Protein AF-A0A5C8L4W0-F1 (afdb_monomer_lite)

Secondary structure (DSSP, 8-state):
-PPPHHHHHHHHHHHHHHHHHTTB--TTHHHHHHTS-S-HHHHHHHHHHHHTPPBPTT--

Foldseek 3Di:
DDDALVVLLVVVVVLLVVCVVVQFDSPCLNVVSVPFDSDPVSSVVSVVVSVVTHGDPPDD

Structure (mmCIF, N/CA/C/O backbone):
data_AF-A0A5C8L4W0-F1
#
_entry.id   AF-A0A5C8L4W0-F1
#
loop_
_atom_site.group_PDB
_atom_site.id
_atom_site.type_symbol
_atom_site.label_atom_id
_atom_site.label_alt_id
_atom_site.label_comp_id
_atom_site.label_asym_id
_atom_site.label_entity_id
_atom_site.label_seq_id
_atom_site.pdbx_PDB_ins_code
_atom_site.Cartn_x
_atom_site.Cartn_y
_atom_site.Cartn_z
_atom_site.occupancy
_atom_site.B_iso_or_equiv
_atom_site.auth_seq_id
_atom_site.auth_comp_id
_atom_site.auth_asym_id
_atom_site.auth_atom_id
_atom_site.pdbx_PDB_model_num
ATOM 1 N N . MET A 1 1 ? -4.172 -5.244 21.205 1.00 80.50 1 MET A N 1
ATOM 2 C CA . MET A 1 1 ? -5.055 -4.313 20.467 1.00 80.50 1 MET A CA 1
ATOM 3 C C . MET A 1 1 ? -4.603 -4.272 19.021 1.00 80.50 1 MET A C 1
ATOM 5 O O . MET A 1 1 ? -3.408 -4.415 18.791 1.00 80.50 1 MET A O 1
ATOM 9 N N . LEU A 1 2 ? -5.525 -4.116 18.070 1.00 87.19 2 LEU A N 1
ATOM 10 C CA . LEU A 1 2 ? -5.159 -3.939 16.664 1.00 87.19 2 LEU A CA 1
ATOM 11 C C . LEU A 1 2 ? -4.686 -2.495 16.413 1.00 87.19 2 LEU A C 1
ATOM 13 O O . LEU A 1 2 ? -5.182 -1.581 17.079 1.00 87.19 2 LEU A O 1
ATOM 17 N N . PRO A 1 3 ? -3.752 -2.263 15.472 1.00 93.88 3 PRO A N 1
ATOM 18 C CA . PRO A 1 3 ? -3.393 -0.914 15.041 1.00 93.88 3 PRO A CA 1
ATOM 19 C C . PRO A 1 3 ? -4.603 -0.176 14.458 1.00 93.88 3 PRO A C 1
ATOM 21 O O . PRO A 1 3 ? -5.514 -0.805 13.916 1.00 93.88 3 PRO A O 1
ATOM 24 N N . SER A 1 4 ? -4.610 1.157 14.520 1.00 97.31 4 SER A N 1
ATOM 25 C CA . SER A 1 4 ? -5.685 1.946 13.911 1.00 97.31 4 SER A CA 1
ATOM 26 C C . SER A 1 4 ? -5.676 1.825 12.383 1.00 97.31 4 SER A C 1
ATOM 28 O O . SER A 1 4 ? -4.622 1.695 11.758 1.00 97.31 4 SER A O 1
ATOM 30 N N . LEU A 1 5 ? -6.852 1.927 11.762 1.00 96.81 5 LEU A N 1
ATOM 31 C CA . LEU A 1 5 ? -6.984 1.887 10.302 1.00 96.81 5 LEU A CA 1
ATOM 32 C C . LEU A 1 5 ? -6.171 3.000 9.622 1.00 96.81 5 LEU A C 1
ATOM 34 O O . LEU A 1 5 ? -5.516 2.757 8.613 1.00 96.81 5 LEU A O 1
ATOM 38 N N . THR A 1 6 ? -6.129 4.197 10.208 1.00 97.00 6 THR A N 1
ATOM 39 C CA . THR A 1 6 ? -5.294 5.302 9.712 1.00 97.00 6 THR A CA 1
ATOM 40 C C . THR A 1 6 ? -3.806 4.964 9.753 1.00 97.00 6 THR A C 1
ATOM 42 O O . THR A 1 6 ? -3.073 5.307 8.827 1.00 97.00 6 THR A O 1
ATOM 45 N N . PHE A 1 7 ? -3.343 4.282 10.807 1.00 97.44 7 PHE A N 1
ATOM 46 C CA . PHE A 1 7 ? -1.956 3.834 10.883 1.00 97.44 7 PHE A CA 1
ATOM 47 C C . PHE A 1 7 ? -1.649 2.820 9.776 1.00 97.44 7 PHE A C 1
ATOM 49 O O . PHE A 1 7 ? -0.655 2.980 9.075 1.00 97.44 7 PHE A O 1
ATOM 56 N N . ILE A 1 8 ? -2.523 1.831 9.569 1.00 97.62 8 ILE A N 1
ATOM 57 C CA . ILE A 1 8 ? -2.339 0.803 8.533 1.00 97.62 8 ILE A CA 1
ATOM 58 C C . ILE A 1 8 ? -2.326 1.422 7.134 1.00 97.62 8 ILE A C 1
ATOM 60 O O . ILE A 1 8 ? -1.439 1.102 6.346 1.00 97.62 8 ILE A O 1
ATOM 64 N N . LYS A 1 9 ? -3.241 2.353 6.841 1.00 97.81 9 LYS A N 1
ATOM 65 C CA . LYS A 1 9 ? -3.269 3.060 5.554 1.00 97.81 9 LYS A CA 1
ATOM 66 C C . LYS A 1 9 ? -1.937 3.766 5.266 1.00 97.81 9 LYS A C 1
ATOM 68 O O . LYS A 1 9 ? -1.357 3.548 4.208 1.00 97.81 9 LYS A O 1
ATOM 73 N N . ARG A 1 10 ? -1.378 4.485 6.249 1.00 97.88 10 ARG A N 1
ATOM 74 C CA . ARG A 1 10 ? -0.048 5.119 6.130 1.00 97.88 10 ARG A CA 1
ATOM 75 C C . ARG A 1 10 ? 1.083 4.111 5.905 1.00 97.88 10 ARG A C 1
ATOM 77 O O . ARG A 1 10 ? 2.022 4.399 5.171 1.00 97.88 10 ARG A O 1
ATOM 84 N N . GLN A 1 11 ? 1.015 2.928 6.521 1.00 97.81 11 GLN A N 1
ATOM 85 C CA . GLN A 1 11 ? 1.999 1.872 6.254 1.00 97.81 11 GLN A CA 1
ATOM 86 C C . GLN A 1 11 ? 1.895 1.355 4.810 1.00 97.81 11 GLN A C 1
ATOM 88 O O . GLN A 1 11 ? 2.919 1.160 4.161 1.00 97.81 11 GLN A O 1
ATOM 93 N N . LEU A 1 12 ? 0.679 1.181 4.281 1.00 98.00 12 LEU A N 1
ATOM 94 C CA . LEU A 1 12 ? 0.458 0.767 2.889 1.00 98.00 12 LEU A CA 1
ATOM 95 C C . LEU A 1 12 ? 0.958 1.819 1.885 1.00 98.00 12 LEU A C 1
ATOM 97 O O . LEU A 1 12 ? 1.571 1.450 0.883 1.00 98.00 12 LEU A O 1
ATOM 101 N N . GLU A 1 13 ? 0.776 3.111 2.177 1.00 97.81 13 GLU A N 1
ATOM 102 C CA . GLU A 1 13 ? 1.371 4.214 1.403 1.00 97.81 13 GLU A CA 1
ATOM 103 C C . GLU A 1 13 ? 2.906 4.119 1.381 1.00 97.81 13 GLU A C 1
ATOM 105 O O . GLU A 1 13 ? 3.520 4.185 0.314 1.00 97.81 13 GLU A O 1
ATOM 110 N N . GLY A 1 14 ? 3.535 3.888 2.539 1.00 97.94 14 GLY A N 1
ATOM 111 C CA . GLY A 1 14 ? 4.987 3.711 2.639 1.00 97.94 14 GLY A CA 1
ATOM 112 C C . GLY A 1 14 ? 5.502 2.492 1.865 1.00 97.94 14 GLY A C 1
ATOM 113 O O . GLY A 1 14 ? 6.512 2.574 1.168 1.00 97.94 14 GLY A O 1
ATOM 114 N N . ILE A 1 15 ? 4.784 1.366 1.918 1.00 97.75 15 ILE A N 1
ATOM 115 C CA . ILE A 1 15 ? 5.124 0.164 1.140 1.00 97.75 15 ILE A CA 1
ATOM 116 C C . ILE A 1 15 ? 5.045 0.444 -0.365 1.00 97.75 15 ILE A C 1
ATOM 118 O O . ILE A 1 15 ? 5.912 -0.010 -1.114 1.00 97.75 15 ILE A O 1
ATOM 122 N N . LEU A 1 16 ? 4.038 1.194 -0.819 1.00 97.69 16 LEU A N 1
ATOM 123 C CA . LEU A 1 16 ? 3.921 1.595 -2.222 1.00 97.69 16 LEU A CA 1
ATOM 124 C C . LEU A 1 16 ? 5.088 2.468 -2.672 1.00 97.69 16 LEU A C 1
ATOM 126 O O . LEU A 1 16 ? 5.625 2.241 -3.757 1.00 97.69 16 LEU A O 1
ATOM 130 N N . HIS A 1 17 ? 5.507 3.419 -1.837 1.00 97.19 17 HIS A N 1
ATOM 131 C CA . HIS A 1 17 ? 6.687 4.231 -2.115 1.00 97.19 17 HIS A CA 1
ATOM 132 C C . HIS A 1 17 ? 7.945 3.359 -2.235 1.00 97.19 17 HIS A C 1
ATOM 134 O O . HIS A 1 17 ? 8.637 3.416 -3.247 1.00 97.19 17 HIS A O 1
ATOM 140 N N . ASN A 1 18 ? 8.172 2.451 -1.284 1.00 97.75 18 ASN A N 1
ATOM 141 C CA . ASN A 1 18 ? 9.314 1.536 -1.336 1.00 97.75 18 ASN A CA 1
ATOM 142 C C . ASN A 1 18 ? 9.300 0.658 -2.597 1.00 97.75 18 ASN A C 1
ATOM 144 O O . ASN A 1 18 ? 10.339 0.438 -3.209 1.00 97.75 18 ASN A O 1
ATOM 148 N N . LYS A 1 19 ? 8.127 0.166 -3.012 1.00 96.88 19 LYS A N 1
ATOM 149 C CA . LYS A 1 19 ? 7.987 -0.631 -4.240 1.00 96.88 19 LYS A CA 1
ATOM 150 C C . LYS A 1 19 ? 8.302 0.177 -5.493 1.00 96.88 19 LYS A C 1
ATOM 152 O O . LYS A 1 19 ? 8.936 -0.353 -6.401 1.00 96.88 19 LYS A O 1
ATOM 157 N N . PHE A 1 20 ? 7.889 1.440 -5.542 1.00 96.38 20 PHE A N 1
ATOM 158 C CA . PHE A 1 20 ? 8.234 2.331 -6.646 1.00 96.38 20 PHE A CA 1
ATOM 159 C C . PHE A 1 20 ? 9.756 2.507 -6.774 1.00 96.38 20 PHE A C 1
ATOM 161 O O . PHE A 1 20 ? 10.297 2.322 -7.870 1.00 96.38 20 PHE A O 1
ATOM 168 N N . GLU A 1 21 ? 10.434 2.768 -5.650 1.00 96.56 21 GLU A N 1
ATOM 169 C CA . GLU A 1 21 ? 11.900 2.883 -5.569 1.00 96.56 21 GLU A CA 1
ATOM 170 C C . GLU A 1 21 ? 12.613 1.570 -5.934 1.00 96.56 21 GLU A C 1
ATOM 172 O O . GLU A 1 21 ? 13.710 1.582 -6.481 1.00 96.56 21 GLU A O 1
ATOM 177 N N . GLN A 1 22 ? 11.974 0.423 -5.691 1.00 95.88 22 GLN A N 1
ATOM 178 C CA . GLN A 1 22 ? 12.458 -0.903 -6.101 1.00 95.88 22 GLN A CA 1
ATOM 179 C C . GLN A 1 22 ? 12.203 -1.226 -7.582 1.00 95.88 22 GLN A C 1
ATOM 181 O O . GLN A 1 22 ? 12.571 -2.309 -8.033 1.00 95.88 22 GLN A O 1
ATOM 186 N N . GLY A 1 23 ? 11.564 -0.322 -8.330 1.00 96.62 23 GLY A N 1
ATOM 187 C CA . GLY A 1 23 ? 11.315 -0.498 -9.759 1.00 96.62 23 GLY A CA 1
ATOM 188 C C . GLY A 1 23 ? 9.939 -1.021 -10.133 1.00 96.62 23 GLY A C 1
ATOM 189 O O . GLY A 1 23 ? 9.649 -1.147 -11.320 1.00 96.62 23 GLY A O 1
ATOM 190 N N . HIS A 1 24 ? 9.059 -1.287 -9.171 1.00 97.62 24 HIS A N 1
ATOM 191 C CA . HIS A 1 24 ? 7.728 -1.816 -9.461 1.00 97.62 24 HIS A CA 1
ATOM 192 C C . HIS A 1 24 ? 6.797 -0.778 -10.106 1.00 97.62 24 HIS A C 1
ATOM 194 O O . HIS A 1 24 ? 6.910 0.429 -9.875 1.00 97.62 24 HIS A O 1
ATOM 200 N N . GLN A 1 25 ? 5.841 -1.261 -10.903 1.00 96.75 25 GLN A N 1
ATOM 201 C CA . GLN A 1 25 ? 4.819 -0.447 -11.558 1.00 96.75 25 GLN A CA 1
ATOM 202 C C . GLN A 1 25 ? 3.678 -0.111 -10.587 1.00 96.75 25 GLN A C 1
ATOM 204 O O . GLN A 1 25 ? 2.692 -0.835 -10.481 1.00 96.75 25 GLN A O 1
ATOM 209 N N . THR A 1 26 ? 3.807 0.995 -9.858 1.00 96.19 26 THR A N 1
ATOM 210 C CA . THR A 1 26 ? 2.847 1.395 -8.813 1.00 96.19 26 THR A CA 1
ATOM 211 C C . THR A 1 26 ? 1.785 2.393 -9.285 1.00 96.19 26 THR A C 1
ATOM 213 O O . THR A 1 26 ? 0.958 2.832 -8.477 1.00 96.19 26 THR A O 1
ATOM 216 N N . SER A 1 27 ? 1.756 2.756 -10.574 1.00 94.75 27 SER A N 1
ATOM 217 C CA . SER A 1 27 ? 0.754 3.680 -11.116 1.00 94.75 27 SER A CA 1
ATOM 218 C C . SER A 1 27 ? -0.675 3.230 -10.782 1.00 94.75 27 SER A C 1
ATOM 220 O O . SER A 1 27 ? -1.055 2.082 -10.992 1.00 94.75 27 SER A O 1
ATOM 222 N N . GLY A 1 28 ? -1.474 4.148 -10.231 1.00 95.81 28 GLY A N 1
ATOM 223 C CA . GLY A 1 28 ? -2.870 3.905 -9.847 1.00 95.81 28 GLY A CA 1
ATOM 224 C C . GLY A 1 28 ? -3.079 3.258 -8.471 1.00 95.81 28 GLY A C 1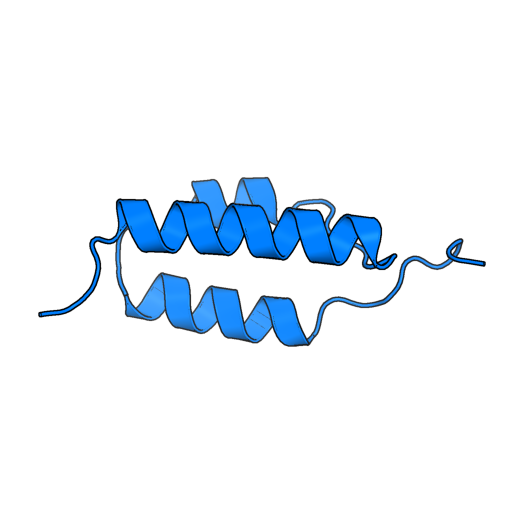
ATOM 225 O O . GLY A 1 28 ? -4.184 3.345 -7.935 1.00 95.81 28 GLY A O 1
ATOM 226 N N . TYR A 1 29 ? -2.050 2.685 -7.837 1.00 97.00 29 TYR A N 1
ATOM 227 C CA . TYR A 1 29 ? -2.221 2.015 -6.541 1.00 97.00 29 TYR A CA 1
ATOM 228 C C . TYR A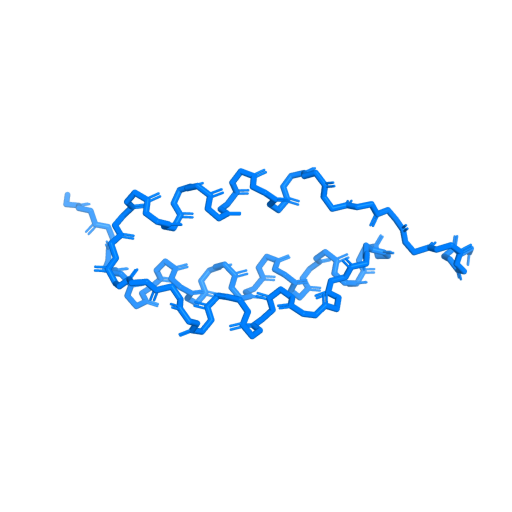 1 29 ? -2.501 2.979 -5.383 1.00 97.00 29 TYR A C 1
ATOM 230 O O . TYR A 1 29 ? -3.299 2.644 -4.513 1.00 97.00 29 TYR A O 1
ATOM 238 N N . LEU A 1 30 ? -1.907 4.179 -5.376 1.00 95.25 30 LEU A N 1
ATOM 239 C CA . LEU A 1 30 ? -2.215 5.196 -4.358 1.00 95.25 30 LEU A CA 1
ATOM 240 C C . LEU A 1 30 ? -3.676 5.652 -4.445 1.00 95.25 30 LEU A C 1
ATOM 242 O O . LEU A 1 30 ? -4.371 5.691 -3.437 1.00 95.25 30 LEU A O 1
ATOM 246 N N . ALA A 1 31 ? -4.173 5.915 -5.657 1.00 96.94 31 ALA A N 1
ATOM 247 C CA . ALA A 1 31 ? -5.577 6.266 -5.864 1.00 96.94 31 ALA A CA 1
ATOM 248 C C . ALA A 1 31 ? -6.513 5.126 -5.429 1.00 96.94 31 ALA A C 1
ATOM 250 O O . ALA A 1 31 ? -7.532 5.374 -4.787 1.00 96.94 31 ALA A O 1
ATOM 251 N N . LYS A 1 32 ? -6.139 3.872 -5.717 1.00 97.31 32 LYS A N 1
ATOM 252 C CA . LYS A 1 32 ? -6.882 2.694 -5.259 1.00 97.31 32 LYS A CA 1
ATOM 253 C C . LYS A 1 32 ? -6.909 2.596 -3.731 1.00 97.31 32 LYS A C 1
ATOM 255 O O . LYS A 1 32 ? -7.973 2.340 -3.183 1.00 97.31 32 LYS A O 1
ATOM 260 N N . LEU A 1 33 ? -5.781 2.833 -3.055 1.00 97.38 33 LEU A N 1
ATOM 261 C CA . LEU A 1 33 ? -5.683 2.850 -1.590 1.00 97.38 33 LEU A CA 1
ATOM 262 C C . LEU A 1 33 ? -6.556 3.9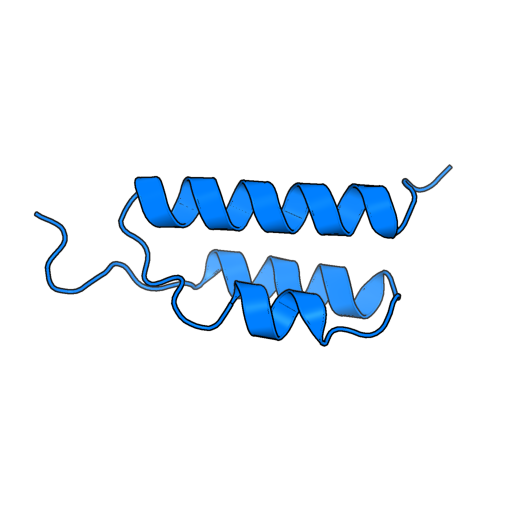48 -0.963 1.00 97.38 33 LEU A C 1
ATOM 264 O O . LEU A 1 33 ? -7.214 3.704 0.046 1.00 97.38 33 LEU A O 1
ATOM 268 N N . GLU A 1 34 ? -6.604 5.135 -1.572 1.00 96.31 34 GLU A N 1
ATOM 269 C CA . GLU A 1 34 ? -7.461 6.240 -1.121 1.00 96.31 34 GLU A CA 1
ATOM 270 C C . GLU A 1 34 ? -8.958 5.915 -1.185 1.00 96.31 34 GLU A C 1
ATOM 272 O O . GLU A 1 34 ? -9.726 6.389 -0.350 1.00 96.31 34 GLU A O 1
ATOM 277 N N . GLN A 1 35 ? -9.364 5.083 -2.144 1.00 97.50 35 GLN A N 1
ATOM 278 C CA . GLN A 1 35 ? -10.760 4.703 -2.374 1.00 97.50 35 GLN A CA 1
ATOM 279 C C . GLN A 1 35 ? -11.217 3.483 -1.563 1.00 97.50 35 GLN A C 1
ATOM 281 O O . GLN A 1 35 ? -12.395 3.127 -1.621 1.00 97.50 35 GLN A O 1
ATOM 286 N N . LEU A 1 36 ? -10.320 2.822 -0.823 1.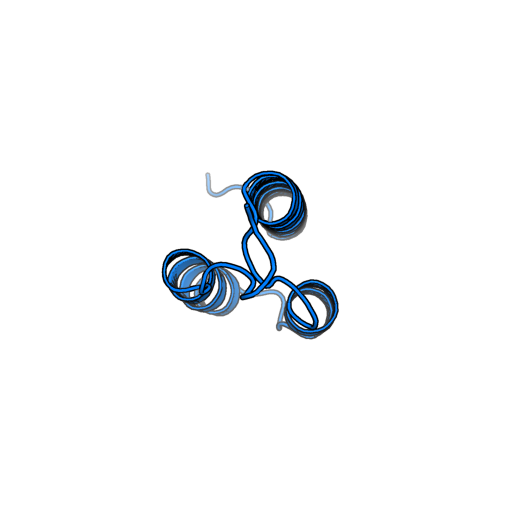00 97.44 36 LEU A N 1
ATOM 287 C CA . LEU A 1 36 ? -10.696 1.655 -0.030 1.00 97.44 36 LEU A CA 1
ATOM 288 C C . LEU A 1 36 ? -11.631 2.042 1.123 1.00 97.44 36 LEU A C 1
ATOM 290 O O . LEU A 1 36 ? -11.422 3.068 1.779 1.00 97.44 36 LEU A O 1
ATOM 294 N N . PRO A 1 37 ? -12.627 1.195 1.440 1.00 97.19 37 PRO A N 1
ATOM 295 C CA . PRO A 1 37 ? -13.388 1.365 2.664 1.00 97.19 37 PRO A CA 1
ATOM 296 C C . PRO A 1 37 ? -12.450 1.222 3.868 1.00 97.19 37 PRO A C 1
ATOM 298 O O . PRO A 1 37 ? -11.529 0.404 3.863 1.00 97.19 37 PRO A O 1
ATOM 301 N N . ALA A 1 38 ? -12.706 1.996 4.923 1.00 95.62 38 ALA A N 1
ATOM 302 C CA . ALA A 1 38 ? -11.965 1.911 6.176 1.00 95.62 38 ALA A CA 1
ATOM 303 C C . ALA A 1 38 ? -12.302 0.591 6.901 1.00 95.62 38 ALA A C 1
ATOM 305 O O . ALA A 1 38 ? -13.133 0.554 7.806 1.00 95.62 38 ALA A O 1
ATOM 306 N N . SER A 1 39 ? -11.662 -0.497 6.476 1.00 97.06 39 SER A N 1
ATOM 307 C CA . SER A 1 39 ? -11.860 -1.858 6.971 1.00 97.06 39 SER A CA 1
ATOM 308 C C . SER A 1 39 ? -10.535 -2.613 6.975 1.00 97.06 39 SER A C 1
ATOM 310 O O . SER A 1 39 ? -9.709 -2.439 6.079 1.00 97.06 39 SER A O 1
ATOM 312 N N . TYR A 1 40 ? -10.341 -3.477 7.972 1.00 96.88 40 TYR A N 1
ATOM 313 C CA . TYR A 1 40 ? -9.168 -4.346 8.028 1.00 96.88 40 TYR A CA 1
ATOM 314 C C . TYR A 1 40 ? -9.124 -5.299 6.833 1.00 96.88 40 TYR A C 1
ATOM 316 O O . TYR A 1 40 ? -8.073 -5.421 6.211 1.00 96.88 40 TYR A O 1
ATOM 324 N N . ASP A 1 41 ? -10.257 -5.900 6.465 1.00 97.50 41 ASP A N 1
ATOM 325 C CA . ASP A 1 41 ? -10.322 -6.870 5.368 1.00 97.50 41 ASP A CA 1
ATOM 326 C C . ASP A 1 41 ? -9.927 -6.225 4.035 1.00 97.50 41 ASP A C 1
ATOM 328 O O . ASP A 1 41 ? -9.072 -6.743 3.321 1.00 97.50 41 ASP A O 1
ATOM 332 N N . ALA A 1 42 ? -10.441 -5.023 3.755 1.00 97.88 42 ALA A N 1
ATOM 333 C CA . ALA A 1 42 ? -10.097 -4.279 2.543 1.00 97.88 42 ALA A CA 1
ATOM 334 C C . ALA A 1 42 ? -8.600 -3.934 2.472 1.00 97.88 42 ALA A C 1
ATOM 336 O O . ALA A 1 42 ? -7.987 -3.991 1.405 1.00 97.88 42 ALA A O 1
ATOM 337 N N . TYR A 1 43 ? -7.986 -3.596 3.608 1.00 97.62 43 TYR A N 1
ATOM 338 C CA . TYR A 1 43 ? -6.551 -3.322 3.676 1.00 97.62 43 TYR A CA 1
ATOM 339 C C . TYR A 1 43 ? -5.701 -4.586 3.540 1.00 97.62 43 TYR A C 1
ATOM 341 O O . TYR A 1 43 ? -4.643 -4.530 2.913 1.00 97.62 43 TYR A O 1
ATOM 349 N N . VAL A 1 44 ? -6.156 -5.722 4.073 1.00 96.62 44 VAL A N 1
ATOM 350 C CA . VAL A 1 44 ? -5.492 -7.023 3.904 1.00 96.62 44 VAL A CA 1
ATOM 351 C C . VAL A 1 44 ? -5.540 -7.463 2.441 1.00 96.62 44 VAL A C 1
ATOM 353 O O . VAL A 1 44 ? -4.499 -7.785 1.865 1.00 96.62 44 VAL A O 1
ATOM 356 N N . GLU A 1 45 ? -6.708 -7.405 1.803 1.00 97.50 45 GLU A N 1
ATOM 357 C CA . GLU A 1 45 ? -6.858 -7.722 0.378 1.00 97.50 45 GLU A CA 1
ATOM 358 C C . GLU A 1 45 ? -5.977 -6.821 -0.497 1.00 97.50 45 GLU A C 1
ATOM 360 O O . GLU A 1 45 ? -5.285 -7.290 -1.408 1.00 97.50 45 GLU A O 1
ATOM 365 N N . PHE A 1 46 ? -5.929 -5.524 -0.185 1.00 97.75 46 PHE A N 1
ATOM 366 C CA . PHE A 1 46 ? -5.046 -4.599 -0.881 1.00 97.75 46 PHE A CA 1
ATOM 367 C C . PHE A 1 46 ? -3.569 -4.947 -0.678 1.00 97.75 46 PHE A C 1
ATOM 369 O O . PHE A 1 46 ? -2.825 -4.989 -1.660 1.00 97.75 46 PHE A O 1
ATOM 376 N N . ALA A 1 47 ? -3.145 -5.261 0.550 1.00 96.62 47 ALA A N 1
ATOM 377 C CA . ALA A 1 47 ? -1.772 -5.659 0.857 1.00 96.62 47 ALA A CA 1
ATOM 378 C C . ALA A 1 47 ? -1.340 -6.901 0.06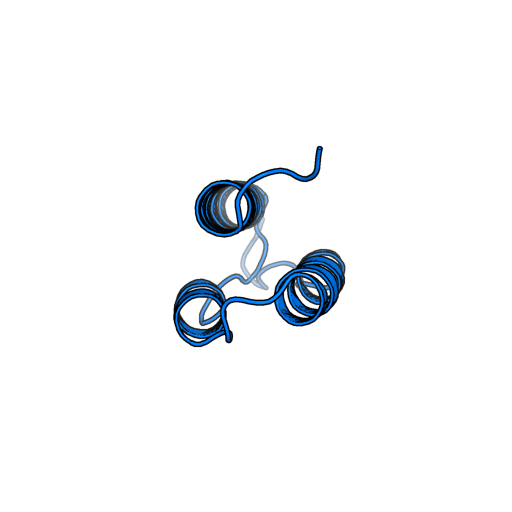3 1.00 96.62 47 ALA A C 1
ATOM 380 O O . ALA A 1 47 ? -0.232 -6.925 -0.479 1.00 96.62 47 ALA A O 1
ATOM 381 N N . HIS A 1 48 ? -2.223 -7.893 -0.088 1.00 96.31 48 HIS A N 1
ATOM 382 C CA . HIS A 1 48 ? -1.960 -9.055 -0.940 1.00 96.31 48 HIS A CA 1
ATOM 383 C C . HIS A 1 48 ? -1.718 -8.657 -2.400 1.00 96.31 48 HIS A C 1
ATOM 385 O O . HIS A 1 48 ? -0.790 -9.168 -3.028 1.00 96.31 48 HIS A O 1
ATOM 391 N N . SER A 1 49 ? -2.471 -7.686 -2.926 1.00 95.50 49 SER A N 1
ATOM 392 C CA . SER A 1 49 ? -2.248 -7.187 -4.289 1.00 95.50 49 SER A CA 1
ATOM 393 C C . SER A 1 49 ? -0.893 -6.485 -4.468 1.00 95.50 49 SER A C 1
ATOM 395 O O . SER A 1 49 ? -0.332 -6.516 -5.563 1.00 95.50 49 SER A O 1
ATOM 397 N N . LEU A 1 50 ? -0.324 -5.904 -3.400 1.00 95.94 50 LEU A N 1
ATOM 398 C CA . LEU A 1 50 ? 0.998 -5.267 -3.447 1.00 95.94 50 LEU A CA 1
ATOM 399 C C . LEU A 1 50 ? 2.128 -6.283 -3.663 1.00 95.94 50 LEU A C 1
ATOM 401 O O . LEU A 1 50 ? 3.167 -5.943 -4.236 1.00 95.94 50 LEU A O 1
ATOM 405 N N . ALA A 1 51 ? 1.957 -7.528 -3.211 1.00 91.75 51 ALA A N 1
ATOM 406 C CA . ALA A 1 51 ? 2.951 -8.584 -3.402 1.00 91.75 51 ALA A CA 1
ATOM 407 C C . ALA A 1 51 ? 3.123 -8.972 -4.883 1.00 91.75 51 ALA A C 1
ATOM 409 O O . ALA A 1 51 ? 4.199 -9.417 -5.268 1.00 91.75 51 ALA A O 1
ATOM 410 N N . ALA A 1 52 ? 2.094 -8.749 -5.705 1.00 93.94 52 ALA A N 1
ATOM 411 C CA . ALA A 1 52 ? 2.044 -9.153 -7.109 1.00 93.94 52 ALA A CA 1
ATOM 412 C C . ALA A 1 52 ? 2.305 -8.005 -8.105 1.00 93.94 52 ALA A C 1
ATOM 414 O O . ALA A 1 52 ? 2.079 -8.178 -9.301 1.00 93.94 52 ALA A O 1
ATOM 415 N N . ILE A 1 53 ? 2.751 -6.829 -7.643 1.00 95.81 53 ILE A N 1
ATOM 416 C CA . ILE A 1 53 ? 3.018 -5.702 -8.548 1.00 95.81 53 ILE A CA 1
ATOM 417 C C . ILE A 1 53 ? 4.177 -6.064 -9.489 1.00 95.81 53 ILE A C 1
ATOM 419 O O . ILE A 1 53 ? 5.265 -6.384 -8.999 1.00 95.81 53 ILE A O 1
ATOM 423 N N . PRO A 1 54 ? 3.994 -5.987 -10.819 1.00 95.88 54 PRO A N 1
ATOM 424 C CA . PRO A 1 54 ? 5.060 -6.289 -11.764 1.00 95.88 54 PRO A CA 1
ATOM 425 C C . PRO A 1 54 ? 6.174 -5.237 -11.709 1.00 95.88 54 PRO A C 1
ATOM 427 O O . PRO A 1 54 ? 5.969 -4.101 -11.272 1.00 95.88 54 PRO A O 1
ATOM 430 N N . MET A 1 55 ? 7.367 -5.617 -12.161 1.00 96.06 55 MET A N 1
ATOM 431 C CA . MET A 1 55 ? 8.454 -4.667 -12.406 1.00 96.06 55 MET A CA 1
ATOM 432 C C . MET A 1 55 ? 8.077 -3.735 -13.571 1.00 96.06 55 MET A C 1
ATOM 434 O O . MET A 1 55 ? 7.335 -4.147 -14.463 1.00 96.06 55 MET A O 1
ATOM 438 N N . ARG A 1 56 ? 8.556 -2.486 -13.579 1.00 95.69 56 ARG A N 1
ATOM 439 C CA . ARG A 1 56 ? 8.413 -1.598 -14.744 1.00 95.69 56 ARG A CA 1
ATOM 440 C C . ARG A 1 56 ? 9.265 -2.114 -15.904 1.00 95.69 56 ARG A C 1
ATOM 442 O O . ARG A 1 56 ? 10.419 -2.473 -15.702 1.00 95.69 56 ARG A O 1
ATOM 449 N N . ASP A 1 57 ? 8.724 -2.064 -17.119 1.00 90.06 57 ASP A N 1
ATOM 450 C CA . ASP A 1 57 ? 9.405 -2.558 -18.328 1.00 90.06 57 ASP A CA 1
ATOM 451 C C . ASP A 1 57 ? 10.731 -1.832 -18.626 1.00 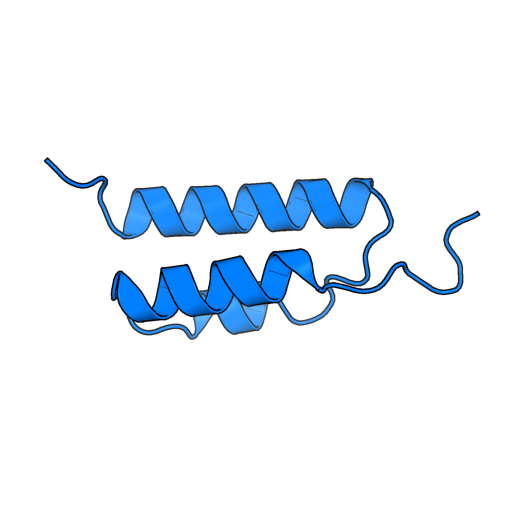90.06 57 ASP A C 1
ATOM 453 O O . ASP A 1 57 ? 11.614 -2.382 -19.274 1.00 90.06 57 ASP A O 1
ATOM 457 N N . ASN A 1 58 ? 10.880 -0.592 -18.149 1.00 88.94 58 ASN A N 1
ATOM 458 C CA . ASN A 1 58 ? 12.072 0.243 -18.318 1.00 88.94 58 ASN A CA 1
ATOM 459 C C . ASN A 1 58 ? 12.969 0.293 -17.071 1.00 88.94 58 ASN A C 1
ATOM 461 O O . ASN A 1 58 ? 13.735 1.242 -16.900 1.00 88.94 58 ASN A O 1
ATOM 465 N N . TRP A 1 59 ? 12.832 -0.681 -16.174 1.00 85.88 59 TRP A N 1
ATOM 466 C CA . TRP A 1 59 ? 13.677 -0.803 -14.996 1.00 85.88 59 TRP A CA 1
ATOM 467 C C . TRP A 1 59 ? 14.946 -1.591 -15.342 1.00 85.88 59 TRP A C 1
ATOM 469 O O . TRP A 1 59 ? 14.895 -2.808 -15.520 1.00 85.88 59 TRP A O 1
ATOM 479 N N . SER A 1 60 ? 16.067 -0.883 -15.479 1.00 73.81 60 SER A N 1
ATOM 480 C CA . SER A 1 60 ? 17.381 -1.411 -15.879 1.00 73.81 60 SER A CA 1
ATOM 481 C C . SER A 1 60 ? 18.493 -0.808 -15.040 1.00 73.81 60 SER A C 1
ATOM 483 O O . SER A 1 60 ? 18.489 0.442 -14.946 1.00 73.81 60 SER A O 1
#

Sequence (60 aa):
MLPSLTFIKRQLEGILHNKFEQGHQTSGYLAKLEQLPASYDAYVEFAHSLAAIPMRDNWS

pLDDT: mean 95.46, std 4.25, range [73.81, 98.0]

Radius of gyration: 12.12 Å; chains: 1; bounding box: 31×15×39 Å